Protein AF-A0A7S4B0K2-F1 (afdb_monomer_lite)

Foldseek 3Di:
DDDDDDDPPPPDPPPPVQCPPVVLLCVLVVLVCLLVVCLVVVLVVLDVVSLVVNLVSLLQDQWDDPDDPDIDGSLVSVPDDQVVVCNNNVDSVVSVVSNVSSVVSNVSNVPVNVVVLVVVLVVLVVVVVVVVVVCVVPVVCCVVCVSVVVSSVSSNVSSVVRVVRVVVVVVVVVPD

Structure (mmCIF, N/CA/C/O backbone):
data_AF-A0A7S4B0K2-F1
#
_entry.id   AF-A0A7S4B0K2-F1
#
loop_
_atom_site.group_PDB
_atom_site.id
_atom_site.type_symbol
_atom_site.label_atom_id
_atom_site.label_alt_id
_atom_site.label_comp_id
_atom_site.label_asym_id
_atom_site.label_entity_id
_atom_site.label_seq_id
_atom_site.pdbx_PDB_ins_code
_atom_site.Cartn_x
_atom_site.Cartn_y
_atom_site.Cartn_z
_atom_site.occupancy
_atom_site.B_iso_or_equiv
_atom_site.auth_seq_id
_atom_site.auth_comp_id
_atom_site.auth_asym_id
_atom_site.auth_atom_id
_atom_site.pdbx_PDB_model_num
ATOM 1 N N . THR A 1 1 ? 51.449 -40.455 -25.157 1.00 48.88 1 THR A N 1
ATOM 2 C CA . THR A 1 1 ? 50.583 -39.274 -25.351 1.00 48.88 1 THR A CA 1
ATOM 3 C C . THR A 1 1 ? 49.586 -39.249 -24.212 1.00 48.88 1 THR A C 1
ATOM 5 O O . THR A 1 1 ? 48.669 -40.056 -24.214 1.00 48.88 1 THR A O 1
ATOM 8 N N . ALA A 1 2 ? 49.848 -38.463 -23.166 1.00 44.03 2 ALA A N 1
ATOM 9 C CA . ALA A 1 2 ? 48.973 -38.373 -21.993 1.00 44.03 2 ALA A CA 1
ATOM 10 C C . ALA A 1 2 ? 47.871 -37.324 -22.242 1.00 44.03 2 ALA A C 1
ATOM 12 O O . ALA A 1 2 ? 48.175 -36.305 -22.869 1.00 44.03 2 ALA A O 1
ATOM 13 N N . PRO A 1 3 ? 46.618 -37.542 -21.805 1.00 50.59 3 PRO A N 1
ATOM 14 C CA . PRO A 1 3 ? 45.551 -36.571 -22.001 1.00 50.59 3 PRO A CA 1
ATOM 15 C C . PRO A 1 3 ? 45.689 -35.407 -21.010 1.00 50.59 3 PRO A C 1
ATOM 17 O O . PRO A 1 3 ? 46.042 -35.596 -19.846 1.00 50.59 3 PRO A O 1
ATOM 20 N N . ALA A 1 4 ? 45.426 -34.197 -21.503 1.00 46.56 4 ALA A N 1
ATOM 21 C CA . ALA A 1 4 ? 45.432 -32.959 -20.731 1.00 46.56 4 ALA A CA 1
ATOM 22 C C . ALA A 1 4 ? 44.360 -32.981 -19.619 1.00 46.56 4 ALA A C 1
ATOM 24 O O . ALA A 1 4 ? 43.284 -33.549 -19.827 1.00 46.56 4 ALA A O 1
ATOM 25 N N . PRO A 1 5 ? 44.616 -32.363 -18.452 1.00 48.88 5 PRO A N 1
ATOM 26 C CA . PRO A 1 5 ? 43.645 -32.316 -17.370 1.00 48.88 5 PRO A CA 1
ATOM 27 C C . PRO A 1 5 ? 42.453 -31.438 -17.760 1.00 48.88 5 PRO A C 1
ATOM 29 O O . PRO A 1 5 ? 42.611 -30.330 -18.276 1.00 48.88 5 PRO A O 1
ATOM 32 N N . ALA A 1 6 ? 41.257 -31.969 -17.505 1.00 47.69 6 ALA A N 1
ATOM 33 C CA . ALA A 1 6 ? 39.985 -31.299 -17.705 1.00 47.69 6 ALA A CA 1
ATOM 34 C C . ALA A 1 6 ? 39.972 -29.940 -16.991 1.00 47.69 6 ALA A C 1
ATOM 36 O O . ALA A 1 6 ? 40.271 -29.844 -15.799 1.00 47.69 6 ALA A O 1
ATOM 37 N N . ALA A 1 7 ? 39.625 -28.894 -17.741 1.00 45.28 7 ALA A N 1
ATOM 38 C CA . ALA A 1 7 ? 39.382 -27.571 -17.201 1.00 45.28 7 ALA A CA 1
ATOM 39 C C . ALA A 1 7 ? 38.280 -27.665 -16.139 1.00 45.28 7 ALA A C 1
ATOM 41 O O . ALA A 1 7 ? 37.131 -27.983 -16.443 1.00 45.28 7 ALA A O 1
ATOM 42 N N . SER A 1 8 ? 38.666 -27.411 -14.892 1.00 41.41 8 SER A N 1
ATOM 43 C CA . SER A 1 8 ? 37.761 -27.226 -13.767 1.00 41.41 8 SER A CA 1
ATOM 44 C C . SER A 1 8 ? 36.807 -26.077 -14.096 1.00 41.41 8 SER A C 1
ATOM 46 O O . SER A 1 8 ? 37.199 -24.909 -14.088 1.00 41.41 8 SER A O 1
ATOM 48 N N . THR A 1 9 ? 35.560 -26.405 -14.431 1.00 46.16 9 THR A N 1
ATOM 49 C CA . THR A 1 9 ? 34.433 -25.472 -14.406 1.00 46.16 9 THR A CA 1
ATOM 50 C C . THR A 1 9 ? 34.174 -25.109 -12.952 1.00 46.16 9 THR A C 1
ATOM 52 O O . THR A 1 9 ? 33.313 -25.687 -12.293 1.00 46.16 9 THR A O 1
ATOM 55 N N . ALA A 1 10 ? 34.970 -24.178 -12.432 1.00 41.81 10 ALA A N 1
ATOM 56 C CA . ALA A 1 10 ? 34.647 -23.480 -11.207 1.00 41.81 10 ALA A CA 1
ATOM 57 C C . ALA A 1 10 ? 33.359 -22.689 -11.469 1.00 41.81 10 ALA A C 1
ATOM 59 O O . ALA A 1 10 ? 33.376 -21.664 -12.155 1.00 41.81 10 ALA A O 1
ATOM 60 N N . GLU A 1 11 ? 32.234 -23.209 -10.981 1.00 41.84 11 GLU A N 1
ATOM 61 C CA . GLU A 1 11 ? 30.987 -22.464 -10.871 1.00 41.84 11 GLU A CA 1
ATOM 62 C C . GLU A 1 11 ? 31.275 -21.201 -10.058 1.00 41.84 11 GLU A C 1
ATOM 64 O O . GLU A 1 11 ? 31.549 -21.248 -8.859 1.00 41.84 11 GLU A O 1
ATOM 69 N N . VAL A 1 12 ? 31.287 -20.058 -10.742 1.00 49.75 12 VAL A N 1
ATOM 70 C CA . VAL A 1 12 ? 31.362 -18.754 -10.092 1.00 49.75 12 VAL A CA 1
ATOM 71 C C . VAL A 1 12 ? 30.092 -18.632 -9.249 1.00 49.75 12 VAL A C 1
ATOM 73 O O . VAL A 1 12 ? 29.001 -18.680 -9.825 1.00 49.75 12 VAL A O 1
ATOM 76 N N . PRO A 1 13 ? 30.185 -18.506 -7.912 1.00 44.06 13 PRO A N 1
ATOM 77 C CA . PRO A 1 13 ? 28.999 -18.357 -7.085 1.00 44.06 13 PRO A CA 1
ATOM 78 C C . PRO A 1 13 ? 28.247 -17.105 -7.548 1.00 44.06 13 PRO A C 1
ATOM 80 O O . PRO A 1 13 ? 28.891 -16.077 -7.794 1.00 44.06 13 PRO A O 1
ATOM 83 N N . PRO A 1 14 ? 26.911 -17.165 -7.698 1.00 45.88 14 PRO A N 1
ATOM 84 C CA . PRO A 1 14 ? 26.144 -16.014 -8.137 1.00 45.88 14 PRO A CA 1
ATOM 85 C C . PRO A 1 14 ? 26.418 -14.869 -7.166 1.00 45.88 14 PRO A C 1
ATOM 87 O O . PRO A 1 14 ? 26.184 -14.976 -5.960 1.00 45.88 14 PRO A O 1
ATOM 90 N N . SER A 1 15 ? 26.977 -13.777 -7.684 1.00 50.66 15 SER A N 1
ATOM 91 C CA . SER A 1 15 ? 27.185 -12.568 -6.900 1.00 50.66 15 SER A CA 1
ATOM 92 C C . SER A 1 15 ? 25.843 -12.150 -6.297 1.00 50.66 15 SER A C 1
ATOM 94 O O . SER A 1 15 ? 24.840 -12.124 -7.009 1.00 50.66 15 SER A O 1
ATOM 96 N N . LEU A 1 16 ? 25.833 -11.779 -5.012 1.00 44.72 16 LEU A N 1
ATOM 97 C CA . LEU A 1 16 ? 24.663 -11.337 -4.225 1.00 44.72 16 LEU A CA 1
ATOM 98 C C . LEU A 1 16 ? 23.785 -10.257 -4.906 1.00 44.72 16 LEU A C 1
ATOM 100 O O . LEU A 1 16 ? 22.689 -9.960 -4.444 1.00 44.72 16 LEU A O 1
ATOM 104 N N . SER A 1 17 ? 24.252 -9.663 -6.004 1.00 46.66 17 SER A N 1
ATOM 105 C CA . SER A 1 17 ? 23.557 -8.697 -6.852 1.00 46.66 17 SER A CA 1
ATOM 106 C C . SER A 1 17 ? 22.600 -9.298 -7.901 1.00 46.66 17 SER A C 1
ATOM 108 O O . SER A 1 17 ? 21.938 -8.523 -8.591 1.00 46.66 17 SER A O 1
ATOM 110 N N . GLU A 1 18 ? 22.505 -10.628 -8.051 1.00 48.78 18 GLU A N 1
ATOM 111 C CA . GLU A 1 18 ? 21.691 -11.271 -9.106 1.00 48.78 18 GLU A CA 1
ATOM 112 C C . GLU A 1 18 ? 20.350 -11.867 -8.657 1.00 48.78 18 GLU A C 1
ATOM 114 O O . GLU A 1 18 ? 19.526 -12.196 -9.509 1.00 48.78 18 GLU A O 1
ATOM 119 N N . GLN A 1 19 ? 20.063 -11.941 -7.359 1.00 52.53 19 GLN A N 1
ATOM 120 C CA . GLN A 1 19 ? 18.766 -12.416 -6.870 1.00 52.53 19 GLN A CA 1
ATOM 121 C C . GLN A 1 19 ? 17.906 -11.230 -6.434 1.00 52.53 19 GLN A C 1
ATOM 123 O O . GLN A 1 19 ? 17.751 -10.944 -5.250 1.00 52.53 19 GLN A O 1
ATOM 128 N N . ILE A 1 20 ? 17.331 -10.512 -7.405 1.00 55.47 20 ILE A N 1
ATOM 129 C CA . ILE A 1 20 ? 16.087 -9.801 -7.100 1.00 55.47 20 ILE A CA 1
ATOM 130 C C . ILE A 1 20 ? 15.060 -10.902 -6.877 1.00 55.47 20 ILE A C 1
ATOM 132 O O . ILE A 1 20 ? 14.685 -11.587 -7.828 1.00 55.47 20 ILE A O 1
ATOM 136 N N . ASP A 1 21 ? 14.675 -11.100 -5.619 1.00 60.94 21 ASP A N 1
ATOM 137 C CA . ASP A 1 21 ? 13.657 -12.076 -5.261 1.00 60.94 21 ASP A CA 1
ATOM 138 C C . ASP A 1 21 ? 12.389 -11.774 -6.083 1.00 60.94 21 ASP A C 1
ATOM 140 O O . ASP A 1 21 ? 11.861 -10.658 -5.987 1.00 60.94 21 ASP A O 1
ATOM 144 N N . PRO A 1 22 ? 11.910 -12.708 -6.927 1.00 63.44 22 PRO A N 1
ATOM 145 C CA . PRO A 1 22 ? 10.711 -12.506 -7.737 1.00 63.44 22 PRO A CA 1
ATOM 146 C C . PRO A 1 22 ? 9.491 -12.124 -6.889 1.00 63.44 22 PRO A C 1
ATOM 148 O O . PRO A 1 22 ? 8.600 -11.436 -7.383 1.00 63.44 22 PRO A O 1
ATOM 151 N N . VAL A 1 23 ? 9.476 -12.461 -5.595 1.00 64.62 23 VAL A N 1
ATOM 152 C CA . VAL A 1 23 ? 8.439 -12.040 -4.644 1.00 64.62 23 VAL A CA 1
ATOM 153 C C . VAL A 1 23 ? 8.363 -10.513 -4.508 1.00 64.62 23 VAL A C 1
ATOM 155 O O . VAL A 1 23 ? 7.275 -9.964 -4.331 1.00 64.62 23 VAL A O 1
ATOM 158 N N . LEU A 1 24 ? 9.475 -9.785 -4.674 1.00 65.88 24 LEU A N 1
ATOM 159 C CA . LEU A 1 24 ? 9.483 -8.316 -4.630 1.00 65.88 24 LEU A CA 1
ATOM 160 C C . LEU A 1 24 ? 8.673 -7.687 -5.771 1.00 65.88 24 LEU A C 1
ATOM 162 O O . LEU A 1 24 ? 8.166 -6.576 -5.606 1.00 65.88 24 LEU A O 1
ATOM 166 N N . ALA A 1 25 ? 8.499 -8.392 -6.895 1.00 67.31 25 ALA A N 1
ATOM 167 C CA . ALA A 1 25 ? 7.638 -7.937 -7.986 1.00 67.31 25 ALA A CA 1
ATOM 168 C C . ALA A 1 25 ? 6.150 -7.921 -7.589 1.00 67.31 25 ALA A C 1
ATOM 170 O O . ALA A 1 25 ? 5.380 -7.144 -8.149 1.00 67.31 25 ALA A O 1
ATOM 171 N N . HIS A 1 26 ? 5.764 -8.720 -6.591 1.00 75.19 26 HIS A N 1
ATOM 172 C CA . HIS A 1 26 ? 4.389 -8.863 -6.106 1.00 75.19 26 HIS A CA 1
ATOM 173 C C . HIS A 1 26 ? 4.107 -8.049 -4.840 1.00 75.19 26 HIS A C 1
ATOM 175 O O . HIS A 1 26 ? 3.030 -8.146 -4.260 1.00 75.19 26 HIS A O 1
ATOM 181 N N . LEU A 1 27 ? 5.043 -7.206 -4.391 1.00 77.75 27 LEU A N 1
ATOM 182 C CA . LEU A 1 27 ? 4.898 -6.479 -3.128 1.00 77.75 27 LEU A CA 1
ATOM 183 C C . LEU A 1 27 ? 3.650 -5.576 -3.092 1.00 77.75 27 LEU A C 1
ATOM 185 O O . LEU A 1 27 ? 3.064 -5.381 -2.029 1.00 77.75 27 LEU A O 1
ATOM 189 N N . GLY A 1 28 ? 3.234 -5.027 -4.238 1.00 79.94 28 GLY A N 1
ATOM 190 C CA . GLY A 1 28 ? 1.984 -4.268 -4.355 1.00 79.94 28 GLY A CA 1
ATOM 191 C C . GLY A 1 28 ? 0.754 -5.132 -4.073 1.00 79.94 28 GLY A C 1
ATOM 192 O O . GLY A 1 28 ? -0.059 -4.785 -3.218 1.00 79.94 28 GLY A O 1
ATOM 193 N N . GLU A 1 29 ? 0.670 -6.290 -4.726 1.00 84.81 29 GLU A N 1
ATOM 194 C CA . GLU A 1 29 ? -0.408 -7.268 -4.548 1.00 84.81 29 GLU A CA 1
ATOM 195 C C . GLU A 1 29 ? -0.437 -7.793 -3.109 1.00 84.81 29 GLU A C 1
ATOM 197 O O . GLU A 1 29 ? -1.485 -7.794 -2.472 1.00 84.81 29 GLU A O 1
ATOM 202 N N . LEU A 1 30 ? 0.719 -8.131 -2.533 1.00 88.31 30 LEU A N 1
ATOM 203 C CA . LEU A 1 30 ? 0.808 -8.608 -1.151 1.00 88.31 30 LEU A CA 1
ATOM 204 C C . LEU A 1 30 ? 0.266 -7.585 -0.144 1.00 88.31 30 LEU A C 1
ATOM 206 O O . LEU A 1 30 ? -0.423 -7.953 0.804 1.00 88.31 30 LEU A O 1
ATOM 210 N N . ARG A 1 31 ? 0.515 -6.287 -0.355 1.00 90.31 31 ARG A N 1
ATOM 211 C CA . ARG A 1 31 ? -0.053 -5.229 0.500 1.00 90.31 31 ARG A CA 1
ATOM 212 C C . ARG A 1 31 ? -1.572 -5.174 0.403 1.00 90.31 31 ARG A C 1
ATOM 214 O O . ARG A 1 31 ? -2.239 -5.017 1.421 1.00 90.31 31 ARG A O 1
ATOM 221 N N . VAL A 1 32 ? -2.108 -5.318 -0.807 1.00 91.06 32 VAL A N 1
ATOM 222 C CA . VAL A 1 32 ? -3.554 -5.381 -1.050 1.00 91.06 32 VAL A CA 1
ATOM 223 C C . VAL A 1 32 ? -4.163 -6.579 -0.318 1.00 91.06 32 VAL A C 1
ATOM 225 O O . VAL A 1 32 ? -5.156 -6.425 0.389 1.00 91.06 32 VAL A O 1
ATOM 228 N N . TRP A 1 33 ? -3.524 -7.747 -0.412 1.00 93.25 33 TRP A N 1
ATOM 229 C CA . TRP A 1 33 ? -3.952 -8.970 0.268 1.00 93.25 33 TRP A CA 1
ATOM 230 C C . TRP A 1 33 ? -3.944 -8.832 1.786 1.00 93.25 33 TRP A C 1
ATOM 232 O O . TRP A 1 33 ? -4.898 -9.256 2.430 1.00 93.25 33 TRP A O 1
ATOM 242 N N . VAL A 1 34 ? -2.914 -8.204 2.361 1.00 95.56 34 VAL A N 1
ATOM 243 C CA . VAL A 1 34 ? -2.864 -7.927 3.804 1.00 95.56 34 VAL A CA 1
ATOM 244 C C . VAL A 1 34 ? -4.062 -7.079 4.227 1.00 95.56 34 VAL A C 1
ATOM 246 O O . VAL A 1 34 ? -4.755 -7.431 5.177 1.00 95.56 34 VAL A O 1
ATOM 249 N N . VAL A 1 35 ? -4.347 -5.988 3.510 1.00 95.62 35 VAL A N 1
ATOM 250 C CA . VAL A 1 35 ? -5.468 -5.106 3.860 1.00 95.62 35 VAL A CA 1
ATOM 251 C C . VAL A 1 35 ? -6.806 -5.833 3.740 1.00 95.62 35 VAL A C 1
ATOM 253 O O . VAL A 1 35 ? -7.562 -5.850 4.709 1.00 95.62 35 VAL A O 1
ATOM 256 N N . TYR A 1 36 ? -7.096 -6.475 2.605 1.00 95.25 36 TYR A N 1
ATOM 257 C CA . TYR A 1 36 ? -8.357 -7.205 2.444 1.00 95.25 36 TYR A CA 1
ATOM 258 C C . TYR A 1 36 ? -8.491 -8.368 3.422 1.00 95.25 36 TYR A C 1
ATOM 260 O O . TYR A 1 36 ? -9.566 -8.565 3.980 1.00 95.25 36 TYR A O 1
ATOM 268 N N . GLY A 1 37 ? -7.407 -9.101 3.678 1.00 96.25 37 GLY A N 1
ATOM 269 C CA . GLY A 1 37 ? -7.398 -10.207 4.628 1.00 96.25 37 GLY A CA 1
ATOM 270 C C . GLY A 1 37 ? -7.868 -9.772 6.014 1.00 96.25 37 GLY A C 1
ATOM 271 O O . GLY A 1 37 ? -8.715 -10.437 6.605 1.00 96.25 37 GLY A O 1
ATOM 272 N N . PHE A 1 38 ? -7.403 -8.618 6.501 1.00 96.50 38 PHE A N 1
ATOM 273 C CA . PHE A 1 38 ? -7.837 -8.088 7.796 1.00 96.50 38 PHE A CA 1
ATOM 274 C C . PHE A 1 38 ? -9.191 -7.377 7.770 1.00 96.50 38 PHE A C 1
ATOM 276 O O . PHE A 1 38 ? -9.842 -7.319 8.807 1.00 96.50 38 PHE A O 1
ATOM 283 N N . LEU A 1 39 ? -9.650 -6.877 6.621 1.00 94.38 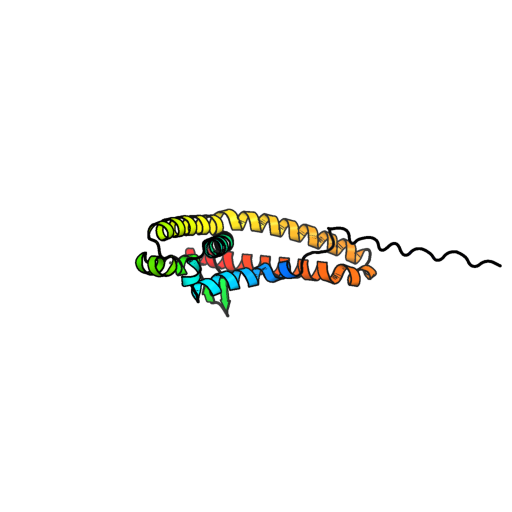39 LEU A N 1
ATOM 284 C CA . LEU A 1 39 ? -11.026 -6.381 6.492 1.00 94.38 39 LEU A CA 1
ATOM 285 C C . LEU A 1 39 ? -12.050 -7.526 6.507 1.00 94.38 39 LEU A C 1
ATOM 287 O O . LEU A 1 39 ? -13.142 -7.362 7.044 1.00 94.38 39 LEU A O 1
ATOM 291 N N . ILE A 1 40 ? -11.695 -8.687 5.950 1.00 96.06 40 ILE A N 1
ATOM 292 C CA . ILE A 1 40 ? -12.554 -9.881 5.914 1.00 96.06 40 ILE A CA 1
ATOM 293 C C . ILE A 1 40 ? -12.493 -10.642 7.244 1.00 96.06 40 ILE A C 1
ATOM 295 O O . ILE A 1 40 ? -13.525 -11.064 7.764 1.00 96.06 40 ILE A O 1
ATOM 299 N N . CYS A 1 41 ? -11.294 -10.804 7.809 1.00 96.31 41 CYS A N 1
ATOM 300 C CA . CYS A 1 41 ? -11.043 -11.568 9.031 1.00 96.31 41 CYS A CA 1
ATOM 301 C C . CYS A 1 41 ? -10.447 -10.679 10.140 1.00 96.31 41 CYS A C 1
ATOM 303 O O . CYS A 1 41 ? -9.317 -10.917 10.582 1.00 96.31 41 CYS A O 1
ATOM 305 N N . PRO A 1 42 ? -11.176 -9.661 10.628 1.00 95.56 42 PRO A N 1
ATOM 306 C CA . PRO A 1 42 ? -10.617 -8.683 11.557 1.00 95.56 42 PRO A CA 1
ATOM 307 C C . PRO A 1 42 ? -10.286 -9.264 12.936 1.00 95.56 42 PRO A C 1
ATOM 309 O O . PRO A 1 42 ? -9.414 -8.744 13.627 1.00 95.56 42 PRO A O 1
ATOM 312 N N . ASP A 1 43 ? -10.898 -10.384 13.327 1.00 94.00 43 ASP A N 1
ATOM 313 C CA . ASP A 1 43 ? -10.591 -11.072 14.588 1.00 94.00 43 ASP A CA 1
ATOM 314 C C . ASP A 1 43 ? -9.150 -11.612 14.645 1.00 94.00 43 ASP A C 1
ATOM 316 O O . ASP A 1 43 ? -8.633 -11.892 15.725 1.00 94.00 43 ASP A O 1
ATOM 320 N N . GLN A 1 44 ? -8.462 -11.717 13.503 1.00 96.06 44 GLN A N 1
ATOM 321 C CA . GLN A 1 44 ? -7.038 -12.063 13.464 1.00 96.06 44 GLN A CA 1
ATOM 322 C C . GLN A 1 44 ? -6.148 -10.949 14.040 1.00 96.06 44 GLN A C 1
ATOM 324 O O . GLN A 1 44 ? -5.006 -11.210 14.413 1.00 96.06 44 GLN A O 1
ATOM 329 N N . LEU A 1 45 ? -6.668 -9.724 14.192 1.00 95.50 45 LEU A N 1
ATOM 330 C CA . LEU A 1 45 ? -5.951 -8.610 14.820 1.00 95.50 45 LEU A CA 1
ATOM 331 C C . LEU A 1 45 ? -5.693 -8.816 16.318 1.00 95.50 45 LEU A C 1
ATOM 333 O O . LEU A 1 45 ? -4.890 -8.080 16.886 1.00 95.50 45 LEU A O 1
ATOM 337 N N . ARG A 1 46 ? -6.302 -9.830 16.955 1.00 94.06 46 ARG A N 1
ATOM 338 C CA . ARG A 1 46 ? -5.922 -10.259 18.317 1.00 94.06 46 ARG A CA 1
ATOM 339 C C . ARG A 1 46 ? -4.456 -10.660 18.409 1.00 94.06 46 ARG A C 1
ATOM 341 O O . ARG A 1 46 ? -3.865 -10.557 19.480 1.00 94.06 46 ARG A O 1
ATOM 348 N N . HIS A 1 47 ? -3.881 -11.138 17.308 1.00 94.75 47 HIS A N 1
ATOM 349 C CA . HIS A 1 47 ? -2.468 -11.467 17.242 1.00 94.75 47 HIS A CA 1
ATOM 350 C C . HIS A 1 47 ? -1.650 -10.192 17.038 1.00 94.75 47 HIS A C 1
ATOM 352 O O . HIS A 1 47 ? -1.896 -9.389 16.131 1.00 94.75 47 HIS A O 1
ATOM 358 N N . LYS A 1 48 ? -0.648 -9.999 17.892 1.00 91.81 48 LYS A N 1
ATOM 359 C CA . LYS A 1 48 ? 0.164 -8.783 17.889 1.00 91.81 48 LYS A CA 1
ATOM 360 C C . LYS A 1 48 ? 0.919 -8.628 16.568 1.00 91.81 48 LYS A C 1
ATOM 362 O O . LYS A 1 48 ? 0.894 -7.562 15.969 1.00 91.81 48 LYS A O 1
ATOM 367 N N . GLU A 1 49 ? 1.495 -9.710 16.063 1.00 95.31 49 GLU A N 1
ATOM 368 C CA . GLU A 1 49 ? 2.237 -9.740 14.801 1.00 95.31 49 GLU A CA 1
ATOM 369 C C . GLU A 1 49 ? 1.335 -9.390 13.609 1.00 95.31 49 GLU A C 1
ATOM 371 O O . GLU A 1 49 ? 1.757 -8.724 12.665 1.00 95.31 49 GLU A O 1
ATOM 376 N N . ALA A 1 50 ? 0.068 -9.803 13.667 1.00 95.50 50 ALA A N 1
ATOM 377 C CA . ALA A 1 50 ? -0.926 -9.533 12.638 1.00 95.50 50 ALA A CA 1
ATOM 378 C C . ALA A 1 50 ? -1.305 -8.043 12.589 1.00 95.50 50 ALA A C 1
ATOM 380 O O . ALA A 1 50 ? -1.338 -7.437 11.515 1.00 95.50 50 ALA A O 1
ATOM 381 N N . SER A 1 51 ? -1.529 -7.431 13.756 1.00 94.81 51 SER A N 1
ATOM 382 C CA . SER A 1 51 ? -1.795 -5.991 13.840 1.00 94.81 51 SER A CA 1
ATOM 383 C C . SER A 1 51 ? -0.573 -5.154 13.450 1.00 94.81 51 SER A C 1
ATOM 385 O O . SER A 1 51 ? -0.722 -4.176 12.717 1.00 94.81 51 SER A O 1
ATOM 387 N N . GLU A 1 52 ? 0.636 -5.562 13.844 1.00 95.94 52 GLU A N 1
ATOM 388 C CA . GLU A 1 52 ? 1.887 -4.923 13.421 1.00 95.94 52 GLU A CA 1
ATOM 389 C C . GLU A 1 52 ? 2.097 -5.011 11.903 1.00 95.94 52 GLU A C 1
ATOM 391 O O . GLU A 1 52 ? 2.445 -4.006 11.278 1.00 95.94 52 GLU A O 1
ATOM 396 N N . LEU A 1 53 ? 1.823 -6.168 11.290 1.00 96.56 53 LEU A N 1
ATOM 397 C CA . LEU A 1 53 ? 1.890 -6.351 9.839 1.00 96.56 53 LEU A CA 1
ATOM 398 C C . LEU A 1 53 ? 0.923 -5.412 9.110 1.00 96.56 53 LEU A C 1
ATOM 400 O O . LEU A 1 53 ? 1.332 -4.701 8.187 1.00 96.56 53 LEU A O 1
ATOM 404 N N . LEU A 1 54 ? -0.345 -5.372 9.535 1.00 97.12 54 LEU A N 1
ATOM 405 C CA . LEU A 1 54 ? -1.342 -4.476 8.952 1.00 97.12 54 LEU A CA 1
ATOM 406 C C . LEU A 1 54 ? -0.907 -3.013 9.081 1.00 97.12 54 LEU A C 1
ATOM 408 O O . LEU A 1 54 ? -0.879 -2.287 8.089 1.00 97.12 54 LEU A O 1
ATOM 412 N N . LEU A 1 55 ? -0.526 -2.578 10.284 1.00 97.06 55 LEU A N 1
ATOM 413 C CA . LEU A 1 55 ? -0.082 -1.206 10.538 1.00 97.06 55 LEU A CA 1
ATOM 414 C C . LEU A 1 55 ? 1.166 -0.847 9.718 1.00 97.06 55 LEU A C 1
ATOM 416 O O . LEU A 1 55 ? 1.262 0.268 9.202 1.00 97.06 55 LEU A O 1
ATOM 420 N N . GLY A 1 56 ? 2.090 -1.793 9.540 1.00 96.00 56 GLY A N 1
ATOM 421 C CA . GLY A 1 56 ? 3.257 -1.651 8.672 1.00 96.00 56 GLY A CA 1
ATOM 422 C C . GLY A 1 56 ? 2.874 -1.401 7.214 1.00 96.00 56 GLY A C 1
ATOM 423 O O . GLY A 1 56 ? 3.397 -0.481 6.587 1.00 96.00 56 GLY A O 1
ATOM 424 N N . VAL A 1 57 ? 1.907 -2.153 6.682 1.00 95.25 57 VAL A N 1
ATOM 425 C CA . VAL A 1 57 ? 1.384 -1.931 5.325 1.00 95.25 57 VAL A CA 1
ATOM 426 C C . VAL A 1 57 ? 0.682 -0.578 5.214 1.00 95.25 57 VAL A C 1
ATOM 428 O O . VAL A 1 57 ? 0.931 0.173 4.267 1.00 95.25 57 VAL A O 1
ATOM 431 N N . LEU A 1 58 ? -0.144 -0.231 6.200 1.00 96.00 58 LEU A N 1
ATOM 432 C CA . LEU A 1 58 ? -0.915 1.011 6.216 1.00 96.00 58 LEU A CA 1
ATOM 433 C C . LEU A 1 58 ? -0.028 2.261 6.228 1.00 96.00 58 LEU A C 1
ATOM 435 O O . LEU A 1 58 ? -0.399 3.259 5.627 1.00 96.00 58 LEU A O 1
ATOM 439 N N . ARG A 1 59 ? 1.182 2.210 6.797 1.00 95.44 59 ARG A N 1
ATOM 440 C CA . ARG A 1 59 ? 2.161 3.317 6.720 1.00 95.44 59 ARG A CA 1
ATOM 441 C C . ARG A 1 59 ? 2.588 3.673 5.292 1.00 95.44 59 ARG A C 1
ATOM 443 O O . ARG A 1 59 ? 3.098 4.768 5.066 1.00 95.44 59 ARG A O 1
ATOM 450 N N . HIS A 1 60 ? 2.403 2.768 4.333 1.00 90.75 60 HIS A N 1
ATOM 451 C CA . HIS A 1 60 ? 2.800 2.948 2.933 1.00 90.75 60 HIS A CA 1
ATOM 452 C C . HIS A 1 60 ? 1.617 3.051 1.964 1.00 90.75 60 HIS A C 1
ATOM 454 O O . HIS A 1 60 ? 1.827 3.237 0.759 1.00 90.75 60 HIS A O 1
ATOM 460 N N . VAL A 1 61 ? 0.394 2.893 2.468 1.00 89.88 61 VAL A N 1
ATOM 461 C CA . VAL A 1 61 ? -0.818 2.745 1.667 1.00 89.88 61 VAL A CA 1
ATOM 462 C C . VAL A 1 61 ? -1.913 3.617 2.256 1.00 89.88 61 VAL A C 1
ATOM 464 O O . VAL A 1 61 ? -2.465 3.298 3.306 1.00 89.88 61 VAL A O 1
ATOM 467 N N . HIS A 1 62 ? -2.258 4.693 1.547 1.00 89.56 62 HIS A N 1
ATOM 468 C CA . HIS A 1 62 ? -3.405 5.524 1.908 1.00 89.56 62 HIS A CA 1
ATOM 469 C C . HIS A 1 62 ? -4.665 5.152 1.118 1.00 89.56 62 HIS A C 1
ATOM 471 O O . HIS A 1 62 ? -5.779 5.250 1.636 1.00 89.56 62 HIS A O 1
ATOM 477 N N . VAL A 1 63 ? -4.478 4.716 -0.129 1.00 91.81 63 VAL A N 1
ATOM 478 C CA . VAL A 1 63 ? -5.545 4.368 -1.067 1.00 91.81 63 VAL A CA 1
ATOM 479 C C . VAL A 1 63 ? -5.173 3.075 -1.782 1.00 91.81 63 VAL A C 1
ATOM 481 O O . VAL A 1 63 ? -4.004 2.862 -2.116 1.00 91.81 63 VAL A O 1
ATOM 484 N N . LEU A 1 64 ? -6.162 2.211 -2.001 1.00 90.44 64 LEU A N 1
ATOM 485 C CA . LEU A 1 64 ? -6.042 0.980 -2.777 1.00 90.44 64 LEU A CA 1
ATOM 486 C C . LEU A 1 64 ? -7.051 0.970 -3.920 1.00 90.44 64 LEU A C 1
ATOM 488 O O . LEU A 1 64 ? -8.158 1.477 -3.777 1.00 90.44 64 LEU A O 1
ATOM 492 N N . HIS A 1 65 ? -6.673 0.359 -5.036 1.00 86.25 65 HIS A N 1
ATOM 493 C CA . HIS A 1 65 ? -7.567 0.146 -6.165 1.00 86.25 65 HIS A CA 1
ATOM 494 C C . HIS A 1 65 ? -8.413 -1.115 -5.928 1.00 86.25 65 HIS A C 1
ATOM 496 O O . HIS A 1 65 ? -7.865 -2.162 -5.578 1.00 86.25 65 HIS A O 1
ATOM 502 N N . VAL A 1 66 ? -9.734 -1.023 -6.101 1.00 80.31 66 VAL A N 1
ATOM 503 C CA . VAL A 1 66 ? -10.672 -2.153 -5.912 1.00 80.31 66 VAL A CA 1
ATOM 504 C C . VAL A 1 66 ? -11.070 -2.768 -7.254 1.00 80.31 66 VAL A C 1
ATOM 506 O O . VAL A 1 66 ? -11.287 -3.972 -7.350 1.00 80.31 66 VAL A O 1
ATOM 509 N N . GLY A 1 67 ? -11.089 -1.952 -8.309 1.00 75.25 67 GLY A N 1
ATOM 510 C CA . GLY A 1 67 ? -11.490 -2.332 -9.660 1.00 75.25 67 GLY A CA 1
ATOM 511 C C . GLY A 1 67 ? -12.175 -1.160 -10.360 1.00 75.25 67 GLY A C 1
ATOM 512 O O . GLY A 1 67 ? -12.823 -0.344 -9.713 1.00 75.25 67 GLY A O 1
ATOM 513 N N . GLY A 1 68 ? -12.031 -1.051 -11.682 1.00 77.25 68 GLY A N 1
ATOM 514 C CA . GLY A 1 68 ? -12.626 0.058 -12.436 1.00 77.25 68 GLY A CA 1
ATOM 515 C C . GLY A 1 68 ? -12.100 1.423 -11.980 1.00 77.25 68 GLY A C 1
ATOM 516 O O . GLY A 1 68 ? -10.905 1.659 -12.056 1.00 77.25 68 GLY A O 1
ATOM 517 N N . ALA A 1 69 ? -12.994 2.308 -11.536 1.00 77.25 69 ALA A N 1
ATOM 518 C CA . ALA A 1 69 ? -12.648 3.613 -10.961 1.00 77.25 69 ALA A CA 1
ATOM 519 C C . ALA A 1 69 ? -12.757 3.635 -9.421 1.00 77.25 69 ALA A C 1
ATOM 521 O O . ALA A 1 69 ? -12.592 4.687 -8.800 1.00 77.25 69 ALA A O 1
ATOM 522 N N . ASP A 1 70 ? -13.062 2.492 -8.799 1.00 83.81 70 ASP A N 1
ATOM 523 C CA . ASP A 1 70 ? -13.350 2.421 -7.374 1.00 83.81 70 ASP A CA 1
ATOM 524 C C . ASP A 1 70 ? -12.076 2.306 -6.542 1.00 83.81 70 ASP A C 1
ATOM 526 O O . ASP A 1 70 ? -11.164 1.510 -6.812 1.00 83.81 70 ASP A O 1
ATOM 530 N N . VAL A 1 71 ? -12.051 3.094 -5.468 1.00 89.50 71 VAL A N 1
ATOM 531 C CA . VAL A 1 71 ? -10.923 3.185 -4.549 1.00 89.50 71 VAL A CA 1
ATOM 532 C C . VAL A 1 71 ? -11.349 2.877 -3.120 1.00 89.50 71 VAL A C 1
ATOM 534 O O . VAL A 1 71 ? -12.359 3.370 -2.621 1.00 89.50 71 VAL A O 1
ATOM 537 N N . LEU A 1 72 ? -10.528 2.094 -2.432 1.00 91.44 72 LEU A N 1
ATOM 538 C CA . LEU A 1 72 ? -10.651 1.792 -1.016 1.00 91.44 72 LEU A CA 1
ATOM 539 C C . LEU A 1 72 ? -9.739 2.727 -0.229 1.00 91.44 72 LEU A C 1
ATOM 541 O O . LEU A 1 72 ? -8.597 2.973 -0.623 1.00 91.44 72 LEU A O 1
ATOM 545 N N . ARG A 1 73 ? -10.223 3.219 0.914 1.00 93.75 73 ARG A N 1
ATOM 546 C CA . ARG A 1 73 ? -9.448 4.041 1.854 1.00 93.75 73 ARG A CA 1
ATOM 547 C C . ARG A 1 73 ? -9.257 3.258 3.151 1.00 93.75 73 ARG A C 1
ATOM 549 O O . ARG A 1 73 ? -10.036 3.447 4.082 1.00 93.75 73 ARG A O 1
ATOM 556 N N . PRO A 1 74 ? -8.220 2.406 3.255 1.00 94.25 74 PRO A N 1
ATOM 557 C CA . PRO A 1 74 ? -8.116 1.416 4.326 1.00 94.25 74 PRO A CA 1
ATOM 558 C C . PRO A 1 74 ? -8.167 2.013 5.731 1.00 94.25 74 PRO A C 1
ATOM 560 O O . PRO A 1 74 ? -8.727 1.421 6.643 1.00 94.25 74 PRO A O 1
ATOM 563 N N . HIS A 1 75 ? -7.605 3.209 5.922 1.00 95.00 75 HIS A N 1
ATOM 564 C CA . HIS A 1 75 ? -7.650 3.861 7.229 1.00 95.00 75 HIS A CA 1
ATOM 565 C C . HIS A 1 75 ? -9.055 4.303 7.630 1.00 95.00 75 HIS A C 1
ATOM 567 O O . HIS A 1 75 ? -9.323 4.348 8.818 1.00 95.00 75 HIS A O 1
ATOM 573 N N . ALA A 1 76 ? -9.914 4.668 6.673 1.00 93.56 76 ALA A N 1
ATOM 574 C CA . ALA A 1 76 ? -11.298 5.030 6.965 1.00 93.56 76 ALA A CA 1
ATOM 575 C C . ALA A 1 76 ? -12.118 3.783 7.314 1.00 93.56 76 ALA A C 1
ATOM 577 O O . ALA A 1 76 ? -12.871 3.811 8.278 1.00 93.56 76 ALA A O 1
ATOM 578 N N . GLU A 1 77 ? -11.897 2.679 6.596 1.00 94.25 77 GLU A N 1
ATOM 579 C CA . GLU A 1 77 ? -12.562 1.395 6.870 1.00 94.25 77 GLU A CA 1
ATOM 580 C C . GLU A 1 77 ? -12.198 0.808 8.240 1.00 94.25 77 GLU A C 1
ATOM 582 O O . GLU A 1 77 ? -13.001 0.118 8.858 1.00 94.25 77 GLU A O 1
ATOM 587 N N . LEU A 1 78 ? -10.982 1.074 8.724 1.00 94.00 78 LEU A N 1
ATOM 588 C CA . LEU A 1 78 ? -10.496 0.593 10.020 1.00 94.00 78 LEU A CA 1
ATOM 589 C C . LEU A 1 78 ? -10.750 1.579 11.172 1.00 94.00 78 LEU A C 1
ATOM 591 O O . LEU A 1 78 ? -10.545 1.219 12.333 1.00 94.00 78 LEU A O 1
ATOM 595 N N . ASP A 1 79 ? -11.207 2.801 10.880 1.00 92.56 79 ASP A N 1
ATOM 596 C CA . ASP A 1 79 ? -11.586 3.812 11.879 1.00 92.56 79 ASP A CA 1
ATOM 597 C C . ASP A 1 79 ? -13.031 3.585 12.351 1.00 92.56 79 ASP A C 1
ATOM 599 O O . ASP A 1 79 ? -13.902 4.450 12.258 1.00 92.56 79 ASP A O 1
ATOM 603 N N . VAL A 1 80 ? -13.295 2.3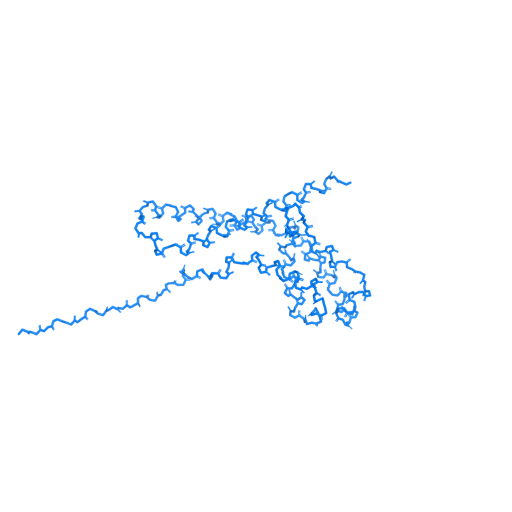63 12.817 1.00 92.94 80 VAL A N 1
ATOM 604 C CA . VAL A 1 80 ? -14.599 1.951 13.345 1.00 92.94 80 VAL A CA 1
ATOM 605 C C . VAL A 1 80 ? -14.730 2.296 14.828 1.00 92.94 80 VAL A C 1
ATOM 607 O O . VAL A 1 80 ? -13.767 2.643 15.522 1.00 92.94 80 VAL A O 1
ATOM 610 N N . ASP A 1 81 ? -15.950 2.191 15.347 1.00 92.38 81 ASP A N 1
ATOM 611 C CA . ASP A 1 81 ? -16.231 2.505 16.739 1.00 92.38 81 ASP A CA 1
ATOM 612 C C . ASP A 1 81 ? -15.487 1.572 17.717 1.00 92.38 81 ASP A C 1
ATOM 614 O O . ASP A 1 81 ? -15.167 0.413 17.435 1.00 92.38 81 ASP A O 1
ATOM 618 N N . THR A 1 82 ? -15.244 2.072 18.931 1.00 92.75 82 THR A N 1
ATOM 619 C CA . THR A 1 82 ? -14.487 1.357 19.967 1.00 92.75 82 THR A CA 1
ATOM 620 C C . THR A 1 82 ? -15.110 0.009 20.342 1.00 92.75 82 THR A C 1
ATOM 622 O O . THR A 1 82 ? -14.381 -0.886 20.766 1.00 92.75 82 THR A O 1
ATOM 625 N N . LYS A 1 83 ? -16.436 -0.172 20.214 1.00 93.25 83 LYS A N 1
ATOM 626 C CA . LYS A 1 83 ? -17.079 -1.454 20.548 1.00 93.25 83 LYS A CA 1
ATOM 627 C C . LYS A 1 83 ? -16.759 -2.501 19.490 1.00 93.25 83 LYS A C 1
ATOM 629 O O . LYS A 1 83 ? -16.475 -3.641 19.850 1.00 93.25 83 LYS A O 1
ATOM 634 N N . THR A 1 84 ? -16.769 -2.113 18.219 1.00 93.38 84 THR A N 1
ATOM 635 C CA . THR A 1 84 ? -16.380 -2.987 17.108 1.00 93.38 84 THR A CA 1
ATOM 636 C C . THR A 1 84 ? -14.905 -3.375 17.213 1.00 93.38 84 THR A C 1
ATOM 638 O O . THR A 1 84 ? -14.599 -4.566 17.250 1.00 93.38 84 THR A O 1
ATOM 641 N N . LEU A 1 85 ? -13.999 -2.411 17.425 1.00 93.25 85 LEU A N 1
ATOM 642 C CA . LEU A 1 85 ? -12.575 -2.711 17.638 1.00 93.25 85 LEU A CA 1
ATOM 643 C C . LEU A 1 85 ? -12.330 -3.601 18.861 1.00 93.25 85 LEU A C 1
ATOM 645 O O . LEU A 1 85 ? -11.469 -4.474 18.819 1.00 93.25 85 LEU A O 1
ATOM 649 N N . ALA A 1 86 ? -13.083 -3.419 19.950 1.00 93.56 86 ALA A N 1
ATOM 650 C CA . ALA A 1 86 ? -12.944 -4.262 21.136 1.00 93.56 86 ALA A CA 1
ATOM 651 C C . ALA A 1 86 ? -13.308 -5.731 20.863 1.00 93.56 86 ALA A C 1
ATOM 653 O O . ALA A 1 86 ? -12.728 -6.617 21.485 1.00 93.56 86 ALA A O 1
ATOM 654 N N . ARG A 1 87 ? -14.222 -6.008 19.920 1.00 93.88 87 ARG A N 1
ATOM 655 C CA . ARG A 1 87 ? -14.520 -7.385 19.484 1.00 93.88 87 ARG A CA 1
ATOM 656 C C . ARG A 1 87 ? -13.340 -8.001 18.734 1.00 93.88 87 ARG A C 1
ATOM 658 O O . ARG A 1 87 ? -13.007 -9.160 18.987 1.00 93.88 87 ARG A O 1
ATOM 665 N N . TRP A 1 88 ? -12.693 -7.211 17.880 1.00 94.44 88 TRP A N 1
ATOM 666 C CA . TRP A 1 88 ? -11.558 -7.652 17.071 1.00 94.44 88 TRP A CA 1
ATOM 667 C C . TRP A 1 88 ? -10.284 -7.819 17.888 1.00 94.44 88 TRP A C 1
ATOM 669 O O . TRP A 1 88 ? -9.583 -8.793 17.695 1.00 94.44 88 TRP A O 1
ATOM 679 N N . LEU A 1 89 ? -9.989 -6.905 18.815 1.00 93.06 89 LEU A N 1
ATOM 680 C CA . LEU A 1 89 ? -8.719 -6.864 19.555 1.00 93.06 89 LEU A CA 1
ATOM 681 C C . LEU A 1 89 ? -8.793 -7.531 20.937 1.00 93.06 89 LEU A C 1
ATOM 683 O O . LEU A 1 89 ? -7.765 -7.833 21.532 1.00 93.06 89 LEU A O 1
ATOM 687 N N . GLY A 1 90 ? -9.994 -7.762 21.472 1.00 88.19 90 GLY A N 1
ATOM 688 C CA . GLY A 1 90 ? -10.217 -8.469 22.738 1.00 88.19 90 GLY A CA 1
ATOM 689 C C . GLY A 1 90 ? -9.941 -7.663 24.017 1.00 88.19 90 GLY A C 1
ATOM 690 O O . GLY A 1 90 ? -10.525 -7.978 25.051 1.00 88.19 90 GLY A O 1
ATOM 691 N N . ASP A 1 91 ? -9.125 -6.604 23.965 1.00 90.00 91 ASP A N 1
ATOM 692 C CA . ASP A 1 91 ? -8.798 -5.746 25.116 1.00 90.00 91 ASP A CA 1
ATOM 693 C C . ASP A 1 91 ? -8.963 -4.248 24.798 1.00 90.00 91 ASP A C 1
ATOM 695 O O . ASP A 1 91 ? -8.531 -3.747 23.761 1.00 90.00 91 ASP A O 1
ATOM 699 N N . LYS A 1 92 ? -9.539 -3.491 25.741 1.00 90.19 92 LYS A N 1
ATOM 700 C CA . LYS A 1 92 ? -9.680 -2.028 25.677 1.00 90.19 92 LYS A CA 1
ATOM 701 C C . LYS A 1 92 ? -8.334 -1.307 25.586 1.00 90.19 92 LYS A C 1
ATOM 703 O O . LYS A 1 92 ? -8.272 -0.242 24.969 1.00 90.19 92 LYS A O 1
ATOM 708 N N . ASN A 1 93 ? -7.279 -1.832 26.213 1.00 92.25 93 ASN A N 1
ATOM 709 C CA . ASN A 1 93 ? -5.952 -1.217 26.121 1.00 92.25 93 ASN A CA 1
ATOM 710 C C . ASN A 1 93 ? -5.372 -1.364 24.713 1.00 92.25 93 ASN A C 1
ATOM 712 O O . ASN A 1 93 ? -4.855 -0.390 24.164 1.00 92.25 93 ASN A O 1
ATOM 716 N N . GLU A 1 94 ? -5.530 -2.538 24.104 1.00 93.00 94 GLU A N 1
ATOM 717 C CA . GLU A 1 94 ? -5.106 -2.788 22.726 1.00 93.00 94 GLU A CA 1
ATOM 718 C C . GLU A 1 94 ? -5.904 -1.952 21.725 1.00 93.00 94 GLU A C 1
ATOM 720 O O . GLU A 1 94 ? -5.315 -1.381 20.812 1.00 93.00 94 GLU A O 1
ATOM 725 N N . VAL A 1 95 ? -7.205 -1.731 21.957 1.00 94.38 95 VAL A N 1
ATOM 726 C CA . VAL A 1 95 ? -8.001 -0.798 21.137 1.00 94.38 95 VAL A CA 1
ATOM 727 C C . VAL A 1 95 ? -7.399 0.607 21.126 1.00 94.38 95 VAL A C 1
ATOM 729 O O . VAL A 1 95 ? -7.240 1.201 20.060 1.00 94.38 95 VAL A O 1
ATOM 732 N N . LYS A 1 96 ? -7.021 1.149 22.291 1.00 94.31 96 LYS A N 1
ATOM 733 C CA . LYS A 1 96 ? -6.420 2.491 22.369 1.00 94.31 96 LYS A CA 1
ATOM 734 C C . LYS A 1 96 ? -5.075 2.556 21.646 1.00 94.31 96 LYS A C 1
ATOM 736 O O . LYS A 1 96 ? -4.827 3.517 20.917 1.00 94.31 96 LYS A O 1
ATOM 741 N N . LYS A 1 97 ? -4.221 1.545 21.837 1.00 94.81 97 LYS A N 1
ATOM 742 C CA . LYS A 1 97 ? -2.919 1.454 21.159 1.00 94.81 97 LYS A CA 1
ATOM 743 C C . LYS A 1 97 ? -3.095 1.366 19.648 1.00 94.81 97 LYS A C 1
ATOM 745 O O . LYS A 1 97 ? -2.466 2.130 18.923 1.00 94.81 97 LYS A O 1
ATOM 750 N N . PHE A 1 98 ? -3.992 0.499 19.187 1.00 95.69 98 PHE A N 1
ATOM 751 C CA . PHE A 1 98 ? -4.280 0.313 17.772 1.00 95.69 98 PHE A CA 1
ATOM 752 C C . PHE A 1 98 ? -4.820 1.594 17.133 1.00 95.69 98 PHE A C 1
ATOM 754 O O . PHE A 1 98 ? -4.315 2.011 16.100 1.00 95.69 98 PHE A O 1
ATOM 761 N N . GLN A 1 99 ? -5.774 2.283 17.767 1.00 95.44 99 GLN A N 1
ATOM 762 C CA . GLN A 1 99 ? -6.299 3.555 17.254 1.00 95.44 99 GLN A CA 1
ATOM 763 C C . GLN A 1 99 ? -5.226 4.648 17.172 1.00 95.44 99 GLN A C 1
ATOM 765 O O . GLN A 1 99 ? -5.194 5.415 16.207 1.00 95.44 99 GLN A O 1
ATOM 770 N N . ALA A 1 100 ? -4.337 4.735 18.166 1.00 96.06 100 ALA A N 1
ATOM 771 C CA . ALA A 1 100 ? -3.212 5.666 18.125 1.00 96.06 100 ALA A CA 1
ATOM 772 C C . ALA A 1 100 ? -2.247 5.319 16.978 1.00 96.06 100 ALA A C 1
ATOM 774 O O . ALA A 1 100 ? -1.901 6.193 16.179 1.00 96.06 100 ALA A O 1
ATOM 775 N N . ALA A 1 101 ? -1.890 4.041 16.841 1.00 96.88 101 ALA A N 1
ATOM 776 C CA . ALA A 1 101 ? -1.009 3.555 15.785 1.00 96.88 101 ALA A CA 1
ATOM 777 C C . ALA A 1 101 ? -1.627 3.697 14.384 1.00 96.88 101 ALA A C 1
ATOM 779 O O . ALA A 1 101 ? -0.917 4.008 13.432 1.00 96.88 101 ALA A O 1
ATOM 780 N N . LEU A 1 102 ? -2.947 3.541 14.243 1.00 96.88 102 LEU A N 1
ATOM 781 C CA . LEU A 1 102 ? -3.670 3.743 12.987 1.00 96.88 102 LEU A CA 1
ATOM 782 C C . LEU A 1 102 ? -3.607 5.210 12.540 1.00 96.88 102 LEU A C 1
ATOM 784 O O . LEU A 1 102 ? -3.361 5.497 11.367 1.00 96.88 102 LEU A O 1
ATOM 788 N N . LYS A 1 103 ? -3.764 6.157 13.475 1.00 96.06 103 LYS A N 1
ATOM 789 C CA . LYS A 1 103 ? -3.607 7.596 13.199 1.00 96.06 103 LYS A CA 1
ATOM 790 C C . LYS A 1 103 ? -2.173 7.948 12.807 1.00 96.06 103 LYS A C 1
ATOM 792 O O . LYS A 1 103 ? -1.966 8.722 11.871 1.00 96.06 103 LYS A O 1
ATOM 797 N N . GLU A 1 104 ? -1.190 7.365 13.487 1.00 96.69 104 GLU A N 1
ATOM 798 C CA . GLU A 1 104 ? 0.223 7.518 13.137 1.00 96.69 104 GLU A CA 1
ATOM 799 C C . GLU A 1 104 ? 0.510 6.952 11.739 1.00 96.69 104 GLU A C 1
ATOM 801 O O . GLU A 1 104 ? 1.097 7.644 10.906 1.00 96.69 104 GLU A O 1
ATOM 806 N N . ALA A 1 105 ? 0.028 5.740 11.446 1.00 96.69 105 ALA A N 1
ATOM 807 C CA . ALA A 1 105 ? 0.178 5.091 10.149 1.00 96.69 105 ALA A CA 1
ATOM 808 C C . ALA A 1 105 ? -0.435 5.933 9.026 1.00 96.69 105 ALA A C 1
ATOM 810 O O . ALA A 1 105 ? 0.214 6.150 8.005 1.00 96.69 105 ALA A O 1
ATOM 811 N N . ARG A 1 106 ? -1.621 6.510 9.255 1.00 95.19 106 ARG A N 1
ATOM 812 C CA . ARG A 1 106 ? -2.252 7.460 8.330 1.00 95.19 106 ARG A CA 1
ATOM 813 C C . ARG A 1 106 ? -1.397 8.695 8.077 1.00 95.19 106 ARG A C 1
ATOM 815 O O . ARG A 1 106 ? -1.260 9.124 6.933 1.00 95.19 106 ARG A O 1
ATOM 822 N N . SER A 1 107 ? -0.817 9.276 9.124 1.00 94.44 107 SER A N 1
ATOM 823 C CA . SER A 1 107 ? 0.090 10.419 8.980 1.00 94.44 107 SER A CA 1
ATOM 824 C C . SER A 1 107 ? 1.345 10.042 8.184 1.00 94.44 107 SER A C 1
ATOM 826 O O . SER A 1 107 ? 1.758 10.797 7.302 1.00 94.44 107 SER A O 1
ATOM 828 N N . ALA A 1 108 ? 1.931 8.871 8.443 1.00 94.69 108 ALA A N 1
ATOM 829 C CA . ALA A 1 108 ? 3.083 8.365 7.700 1.00 94.69 108 ALA A CA 1
ATOM 830 C C . ALA A 1 108 ? 2.747 8.125 6.217 1.00 94.69 108 ALA A C 1
ATOM 832 O O . ALA A 1 108 ? 3.495 8.571 5.345 1.00 94.69 108 ALA A O 1
ATOM 833 N N . ALA A 1 109 ? 1.590 7.530 5.922 1.00 92.88 109 ALA A N 1
ATOM 834 C CA . ALA A 1 109 ? 1.130 7.281 4.557 1.00 92.88 109 ALA A CA 1
ATOM 835 C C . ALA A 1 109 ? 0.946 8.571 3.749 1.00 92.88 109 ALA A C 1
ATOM 837 O O . ALA A 1 109 ? 1.263 8.611 2.564 1.00 92.88 109 ALA A O 1
ATOM 838 N N . LEU A 1 110 ? 0.475 9.642 4.392 1.00 90.50 110 LEU A N 1
ATOM 839 C CA . LEU A 1 110 ? 0.254 10.931 3.735 1.00 90.50 110 LEU A CA 1
ATOM 840 C C . LEU A 1 110 ? 1.525 11.778 3.610 1.00 90.50 110 LEU A C 1
ATOM 842 O O . LEU A 1 110 ? 1.678 12.499 2.631 1.00 90.50 110 LEU A O 1
ATOM 846 N N . LYS A 1 111 ? 2.428 11.726 4.596 1.00 90.44 111 LYS A N 1
ATOM 847 C CA . LYS A 1 111 ? 3.579 12.647 4.670 1.00 90.44 111 LYS A CA 1
ATOM 848 C C . LYS A 1 111 ? 4.904 12.002 4.289 1.00 90.44 111 LYS A C 1
ATOM 850 O O . LYS A 1 111 ? 5.713 12.621 3.608 1.00 90.44 111 LYS A O 1
ATOM 855 N N . GLN A 1 112 ? 5.150 10.778 4.746 1.00 91.44 112 GLN A N 1
ATOM 856 C CA . GLN A 1 112 ? 6.436 10.102 4.570 1.00 91.44 112 GLN A CA 1
ATOM 857 C C . GLN A 1 112 ? 6.448 9.232 3.317 1.00 91.44 112 GLN A C 1
ATOM 859 O O . GLN A 1 112 ? 7.413 9.282 2.556 1.00 91.44 112 GLN A O 1
ATOM 864 N N . ALA A 1 113 ? 5.371 8.485 3.053 1.00 89.81 113 ALA A N 1
ATOM 865 C CA . ALA A 1 113 ? 5.321 7.596 1.897 1.00 89.81 113 ALA A CA 1
ATOM 866 C C . ALA A 1 113 ? 5.576 8.322 0.560 1.00 89.81 113 ALA A C 1
ATOM 868 O O . ALA A 1 113 ? 6.370 7.797 -0.220 1.00 89.81 113 ALA A O 1
ATOM 869 N N . PRO A 1 114 ? 5.044 9.535 0.287 1.00 90.31 114 PRO A N 1
ATOM 870 C CA . PRO A 1 114 ? 5.362 10.254 -0.949 1.00 90.31 114 PRO A CA 1
ATOM 871 C C . PRO A 1 114 ? 6.854 10.571 -1.104 1.00 90.31 114 PRO A C 1
ATOM 873 O O . PRO A 1 114 ? 7.395 10.453 -2.206 1.00 90.31 114 PRO A O 1
ATOM 876 N N . LEU A 1 115 ? 7.535 10.919 -0.005 1.00 90.62 115 LEU A N 1
ATOM 877 C CA . LEU A 1 115 ? 8.972 11.208 0.007 1.00 90.62 115 LEU A CA 1
ATOM 878 C C . LEU A 1 115 ? 9.784 9.941 -0.278 1.00 90.62 115 LEU A C 1
ATOM 880 O O . LEU A 1 115 ? 10.642 9.937 -1.162 1.00 90.62 115 LEU A O 1
ATOM 884 N N . THR A 1 116 ? 9.468 8.842 0.412 1.00 90.31 116 THR A N 1
ATOM 885 C CA . THR A 1 116 ? 10.121 7.546 0.189 1.00 90.31 116 THR A CA 1
ATOM 886 C C . THR A 1 116 ? 9.909 7.058 -1.244 1.00 90.31 116 THR A C 1
ATOM 888 O O . THR A 1 116 ? 10.856 6.632 -1.901 1.00 90.31 116 THR A O 1
ATOM 891 N N . ARG A 1 117 ? 8.685 7.173 -1.769 1.00 90.06 117 ARG A N 1
ATOM 892 C CA . ARG A 1 117 ? 8.339 6.788 -3.145 1.00 90.06 117 ARG A CA 1
ATOM 893 C C . ARG A 1 117 ? 9.054 7.652 -4.179 1.00 90.06 117 ARG A C 1
ATOM 895 O O . ARG A 1 117 ? 9.505 7.134 -5.193 1.00 90.06 117 ARG A O 1
ATOM 902 N N . SER A 1 118 ? 9.235 8.945 -3.908 1.00 90.88 118 SER A N 1
ATOM 903 C CA . SER A 1 118 ? 10.051 9.821 -4.757 1.00 90.88 118 SER A CA 1
ATOM 904 C C . SER A 1 118 ? 11.491 9.310 -4.883 1.00 90.88 118 SER A C 1
ATOM 906 O O . SER A 1 118 ? 11.998 9.154 -5.993 1.00 90.88 118 SER A O 1
ATOM 908 N N . ALA A 1 119 ? 12.123 8.942 -3.763 1.00 89.94 119 ALA A N 1
ATOM 909 C CA . ALA A 1 119 ? 13.465 8.360 -3.775 1.00 89.94 119 ALA A CA 1
ATOM 910 C C . ALA A 1 119 ? 13.522 7.016 -4.531 1.00 89.94 119 ALA A C 1
ATOM 912 O O . ALA A 1 119 ? 14.464 6.773 -5.291 1.00 89.94 119 ALA A O 1
ATOM 913 N N . ILE A 1 120 ? 12.499 6.164 -4.376 1.00 88.75 120 ILE A N 1
ATOM 914 C CA . ILE A 1 120 ? 12.384 4.894 -5.112 1.00 88.75 120 ILE A CA 1
ATOM 915 C C . ILE A 1 120 ? 12.300 5.148 -6.619 1.00 88.75 120 ILE A C 1
ATOM 917 O O . ILE A 1 120 ? 13.058 4.535 -7.372 1.00 88.75 120 ILE A O 1
ATOM 921 N N . ARG A 1 121 ? 11.452 6.082 -7.070 1.00 91.25 121 ARG A N 1
ATOM 922 C CA . ARG A 1 121 ? 11.335 6.436 -8.493 1.00 91.25 121 ARG A CA 1
ATOM 923 C C . ARG A 1 121 ? 12.665 6.916 -9.070 1.00 91.25 121 ARG A C 1
ATOM 925 O O . ARG A 1 121 ? 13.084 6.412 -10.108 1.00 91.25 121 ARG A O 1
ATOM 932 N N . THR A 1 122 ? 13.379 7.801 -8.375 1.00 92.12 122 THR A N 1
ATOM 933 C CA . THR A 1 122 ? 14.715 8.261 -8.800 1.00 92.12 122 THR A CA 1
ATOM 934 C C . THR A 1 122 ? 15.709 7.100 -8.922 1.00 92.12 122 THR A C 1
ATOM 936 O O . THR A 1 122 ? 16.469 7.014 -9.893 1.00 92.12 122 THR A O 1
ATOM 939 N N . SER A 1 123 ? 15.679 6.161 -7.971 1.00 89.81 123 SER A N 1
ATOM 940 C CA . SER A 1 123 ? 16.510 4.954 -8.021 1.00 89.81 123 SER A CA 1
ATOM 941 C C . SER A 1 123 ? 16.150 4.060 -9.212 1.00 89.81 123 SER A C 1
ATOM 943 O O . SER A 1 123 ? 17.045 3.591 -9.917 1.00 89.81 123 SER A O 1
ATOM 945 N N . LEU A 1 124 ? 14.856 3.853 -9.476 1.00 89.88 124 LEU A N 1
ATOM 946 C CA . LEU A 1 124 ? 14.372 3.041 -10.594 1.00 89.88 124 LEU A CA 1
ATOM 947 C C . LEU A 1 124 ? 14.758 3.638 -11.944 1.00 89.88 124 LEU A C 1
ATOM 949 O O . LEU A 1 124 ? 15.293 2.910 -12.773 1.00 89.88 124 LEU A O 1
ATOM 953 N N . VAL A 1 125 ? 14.581 4.948 -12.141 1.00 92.44 125 VAL A N 1
ATOM 954 C CA . VAL A 1 125 ? 15.011 5.648 -13.365 1.00 92.44 125 VAL A CA 1
ATOM 955 C C . VAL A 1 125 ? 16.504 5.432 -13.610 1.00 92.44 125 VAL A C 1
ATOM 957 O O . VAL A 1 125 ? 16.908 5.052 -14.706 1.00 92.44 125 VAL A O 1
ATOM 960 N N . THR A 1 126 ? 17.325 5.580 -12.567 1.00 91.75 126 THR A N 1
ATOM 961 C CA . THR A 1 126 ? 18.776 5.364 -12.662 1.00 91.75 126 THR A CA 1
ATOM 962 C C . THR A 1 126 ? 19.117 3.917 -13.034 1.00 91.75 126 THR A C 1
ATOM 964 O O . THR A 1 126 ? 19.979 3.674 -13.879 1.00 91.75 126 THR A O 1
ATOM 967 N N . LYS A 1 127 ? 18.450 2.936 -12.413 1.00 88.50 127 LYS A N 1
ATOM 968 C CA . LYS A 1 127 ? 18.670 1.507 -12.688 1.00 88.50 127 LYS A CA 1
ATOM 969 C C . LYS A 1 127 ? 18.223 1.122 -14.099 1.00 88.50 127 LYS A C 1
ATOM 971 O O . LYS A 1 127 ? 18.955 0.408 -14.780 1.00 88.50 127 LYS A O 1
ATOM 976 N N . LEU A 1 128 ? 17.070 1.617 -14.544 1.00 89.88 128 LEU A N 1
ATOM 977 C CA . LEU A 1 128 ? 16.542 1.381 -15.887 1.00 89.88 128 LEU A CA 1
ATOM 978 C C . LEU A 1 128 ? 17.443 1.995 -16.960 1.00 89.88 128 LEU A C 1
ATOM 980 O O . LEU A 1 128 ? 17.772 1.303 -17.918 1.00 89.88 128 LEU A O 1
ATOM 984 N N . ALA A 1 129 ? 17.922 3.228 -16.770 1.00 91.12 129 ALA A N 1
ATOM 985 C CA . ALA A 1 129 ? 18.853 3.868 -17.701 1.00 91.12 129 ALA A CA 1
ATOM 986 C C . ALA A 1 129 ? 20.163 3.073 -17.841 1.00 91.12 129 ALA A C 1
ATOM 988 O O . ALA A 1 129 ? 20.621 2.810 -18.950 1.00 91.12 129 ALA A O 1
ATOM 989 N N . ARG A 1 130 ? 20.737 2.610 -16.720 1.00 89.44 130 ARG A N 1
ATOM 990 C CA . ARG A 1 130 ? 21.939 1.756 -16.740 1.00 89.44 130 ARG A CA 1
ATOM 991 C C . ARG A 1 130 ? 21.698 0.435 -17.464 1.00 89.44 130 ARG A C 1
ATOM 993 O O . ARG A 1 130 ? 22.555 -0.007 -18.225 1.00 89.44 130 ARG A O 1
ATOM 1000 N N . LEU A 1 131 ? 20.550 -0.197 -17.223 1.00 87.44 131 LEU A N 1
ATOM 1001 C CA . LEU A 1 131 ? 20.200 -1.450 -17.884 1.00 87.44 131 LEU A CA 1
ATOM 1002 C C . LEU A 1 131 ? 19.979 -1.244 -19.387 1.00 87.44 131 LEU A C 1
ATOM 1004 O O . LEU A 1 131 ? 20.433 -2.064 -20.177 1.00 87.44 131 LEU A O 1
ATOM 1008 N N . GLN A 1 132 ? 19.348 -0.137 -19.785 1.00 90.69 132 GLN A N 1
ATOM 1009 C CA . GLN A 1 132 ? 19.177 0.236 -21.186 1.00 90.69 132 GLN A CA 1
ATOM 1010 C C . GLN A 1 132 ? 20.530 0.385 -21.888 1.00 90.69 132 GLN A C 1
ATOM 1012 O O . GLN A 1 132 ? 20.740 -0.263 -22.909 1.00 90.69 132 GLN A O 1
ATOM 1017 N N . SER A 1 133 ? 21.460 1.171 -21.331 1.00 90.56 133 SER A N 1
ATOM 1018 C CA . SER A 1 133 ? 22.812 1.317 -21.890 1.00 90.56 133 SER A CA 1
ATOM 1019 C C . SER A 1 133 ? 23.515 -0.034 -22.027 1.00 90.56 133 SER A C 1
ATOM 1021 O O . SER A 1 133 ? 23.987 -0.379 -23.103 1.00 90.56 133 SER A O 1
ATOM 1023 N N . PHE A 1 134 ? 23.483 -0.856 -20.974 1.00 88.38 134 PHE A N 1
ATOM 1024 C CA . PHE A 1 134 ? 24.094 -2.186 -20.987 1.00 88.38 134 PHE A CA 1
ATOM 1025 C C . PHE A 1 134 ? 23.5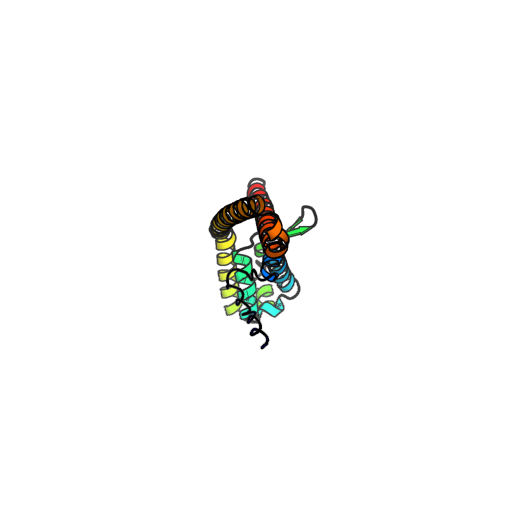24 -3.108 -22.079 1.00 88.38 134 PHE A C 1
ATOM 1027 O O . PHE A 1 134 ? 24.265 -3.862 -22.712 1.00 88.38 134 PHE A O 1
ATOM 1034 N N . LEU A 1 135 ? 22.207 -3.071 -22.300 1.00 88.19 135 LEU A N 1
ATOM 1035 C CA . LEU A 1 135 ? 21.551 -3.884 -23.325 1.00 88.19 135 LEU A CA 1
ATOM 1036 C C . LEU A 1 135 ? 21.839 -3.380 -24.745 1.00 88.19 135 LEU A C 1
ATOM 1038 O O . LEU A 1 135 ? 21.935 -4.204 -25.652 1.00 88.19 135 LEU A O 1
ATOM 1042 N N . LEU A 1 136 ? 22.009 -2.069 -24.936 1.00 90.62 136 LEU A N 1
ATOM 1043 C CA . LEU A 1 136 ? 22.425 -1.494 -26.219 1.00 90.62 136 LEU A CA 1
ATOM 1044 C C . LEU A 1 136 ? 23.875 -1.866 -26.558 1.00 90.62 136 LEU A C 1
ATOM 1046 O O . LEU A 1 136 ? 24.152 -2.249 -27.693 1.00 90.62 136 LEU A O 1
ATOM 1050 N N . ASP A 1 137 ? 24.771 -1.844 -25.569 1.00 91.75 137 ASP A N 1
ATOM 1051 C CA . ASP A 1 137 ? 26.184 -2.201 -25.751 1.00 91.75 137 ASP A CA 1
ATOM 1052 C C . ASP A 1 137 ? 26.391 -3.709 -25.970 1.00 91.75 137 ASP A C 1
ATOM 1054 O O . ASP A 1 137 ? 27.376 -4.150 -26.564 1.00 91.75 137 ASP A O 1
ATOM 1058 N N . SER A 1 138 ? 25.502 -4.547 -25.434 1.00 89.12 138 SER A N 1
ATOM 1059 C CA . SER A 1 138 ? 25.653 -6.005 -25.453 1.00 89.12 138 SER A CA 1
ATOM 1060 C C . SER A 1 138 ? 24.302 -6.733 -25.483 1.00 89.12 138 SER A C 1
ATOM 1062 O O . SER A 1 138 ? 23.953 -7.440 -24.530 1.00 89.12 138 SER A O 1
ATOM 1064 N N . PRO A 1 139 ? 23.561 -6.674 -26.608 1.00 86.81 139 PRO A N 1
ATOM 1065 C CA . PRO A 1 139 ? 22.202 -7.220 -26.706 1.00 86.81 139 PRO A CA 1
ATOM 1066 C C . PRO A 1 139 ? 22.140 -8.736 -26.486 1.00 86.81 139 PRO A C 1
ATOM 1068 O O . PRO A 1 139 ? 21.149 -9.264 -25.988 1.00 86.81 139 PRO A O 1
ATOM 1071 N N . ARG A 1 140 ? 23.235 -9.456 -26.765 1.00 89.00 140 ARG A N 1
ATOM 1072 C CA . ARG A 1 140 ? 23.343 -10.910 -26.538 1.00 89.00 140 ARG A CA 1
ATOM 1073 C C . ARG A 1 140 ? 23.205 -11.310 -25.064 1.00 89.00 140 ARG A C 1
ATOM 1075 O O . ARG A 1 140 ? 22.920 -12.465 -24.774 1.00 89.00 140 ARG A O 1
ATOM 1082 N N . ARG A 1 141 ? 23.404 -10.372 -24.131 1.00 83.94 141 ARG A N 1
ATOM 1083 C CA . ARG A 1 141 ? 23.289 -10.608 -22.683 1.00 83.94 141 ARG A CA 1
ATOM 1084 C C . ARG A 1 141 ? 21.859 -10.444 -22.159 1.00 83.94 141 ARG A C 1
ATOM 1086 O O . ARG A 1 141 ? 21.640 -10.641 -20.965 1.00 83.94 141 ARG A O 1
ATOM 1093 N N . LEU A 1 142 ? 20.894 -10.130 -23.030 1.00 83.44 142 LEU A N 1
ATOM 1094 C CA . LEU A 1 142 ? 19.491 -9.945 -22.659 1.00 83.44 142 LEU A CA 1
ATOM 1095 C C . LEU A 1 142 ? 18.916 -11.172 -21.948 1.00 83.44 142 LEU A C 1
ATOM 1097 O O . LEU A 1 142 ? 18.334 -11.017 -20.882 1.00 83.44 142 LEU A O 1
ATOM 1101 N N . CYS A 1 143 ? 19.125 -12.381 -22.478 1.00 83.38 143 CYS A N 1
ATOM 1102 C CA . CYS A 1 143 ? 18.555 -13.601 -21.895 1.00 83.38 143 CYS A CA 1
ATOM 1103 C C . CYS A 1 143 ? 18.994 -13.813 -20.438 1.00 83.38 143 CYS A C 1
ATOM 1105 O O . CYS A 1 143 ? 18.167 -14.128 -19.589 1.00 83.38 143 CYS A O 1
ATOM 1107 N N . ALA A 1 144 ? 20.269 -13.562 -20.127 1.00 84.00 144 ALA A N 1
ATOM 1108 C CA . ALA A 1 144 ? 20.798 -13.697 -18.769 1.00 84.00 144 ALA A CA 1
ATOM 1109 C C . ALA A 1 144 ? 20.272 -12.615 -17.807 1.00 84.00 144 ALA A C 1
ATOM 1111 O O . ALA A 1 144 ? 20.226 -12.825 -16.600 1.00 84.00 144 ALA A O 1
ATOM 1112 N N . LYS A 1 145 ? 19.880 -11.445 -18.327 1.00 82.19 145 LYS A N 1
ATOM 1113 C CA . LYS A 1 145 ? 19.382 -10.312 -17.529 1.00 82.19 145 LYS A CA 1
ATOM 1114 C C . LYS A 1 145 ? 17.868 -10.122 -17.610 1.00 82.19 145 LYS A C 1
ATOM 1116 O O . LYS A 1 145 ? 17.343 -9.193 -16.998 1.00 82.19 145 LYS A O 1
ATOM 1121 N N . LEU A 1 146 ? 17.161 -11.011 -18.303 1.00 83.56 146 LEU A N 1
ATOM 1122 C CA . LEU A 1 146 ? 15.718 -10.934 -18.490 1.00 83.56 146 LEU A CA 1
ATOM 1123 C C . LEU A 1 146 ? 14.940 -10.914 -17.160 1.00 83.56 146 LEU A C 1
ATOM 1125 O O . LEU A 1 146 ? 14.067 -10.057 -17.033 1.00 83.56 146 LEU A O 1
ATOM 1129 N N . PRO A 1 147 ? 15.266 -11.735 -16.137 1.00 82.94 147 PRO A N 1
ATOM 1130 C CA . PRO A 1 147 ? 14.558 -11.678 -14.855 1.00 82.94 147 PRO A CA 1
ATOM 1131 C C . PRO A 1 147 ? 14.677 -10.310 -14.174 1.00 82.94 147 PRO A C 1
ATOM 1133 O O . PRO A 1 147 ? 13.693 -9.760 -13.686 1.00 82.94 147 PRO A O 1
ATOM 1136 N N . VAL A 1 148 ? 15.875 -9.719 -14.210 1.00 83.56 148 VAL A N 1
ATOM 1137 C CA . VAL A 1 148 ? 16.144 -8.390 -13.644 1.00 83.56 148 VAL A CA 1
ATOM 1138 C C . VAL A 1 148 ? 15.384 -7.309 -14.407 1.00 83.56 148 VAL A C 1
ATOM 1140 O O . VAL A 1 148 ? 14.800 -6.421 -13.788 1.00 83.56 148 VAL A O 1
ATOM 1143 N N . LEU A 1 149 ? 15.355 -7.390 -15.741 1.00 84.88 149 LEU A N 1
ATOM 1144 C CA . LEU A 1 149 ? 14.586 -6.468 -16.575 1.00 84.88 149 LEU A CA 1
ATOM 1145 C C . LEU A 1 149 ? 13.095 -6.530 -16.226 1.00 84.88 149 LEU A C 1
ATOM 1147 O O . LEU A 1 149 ? 12.492 -5.495 -15.959 1.00 84.88 149 LEU A O 1
ATOM 1151 N N . VAL A 1 150 ? 12.517 -7.733 -16.170 1.00 85.69 150 VAL A N 1
ATOM 1152 C CA . VAL A 1 150 ? 11.101 -7.928 -15.822 1.00 85.69 150 VAL A CA 1
ATOM 1153 C C . VAL A 1 150 ? 10.803 -7.401 -14.419 1.00 85.69 150 VAL A C 1
ATOM 1155 O O . VAL A 1 150 ? 9.818 -6.688 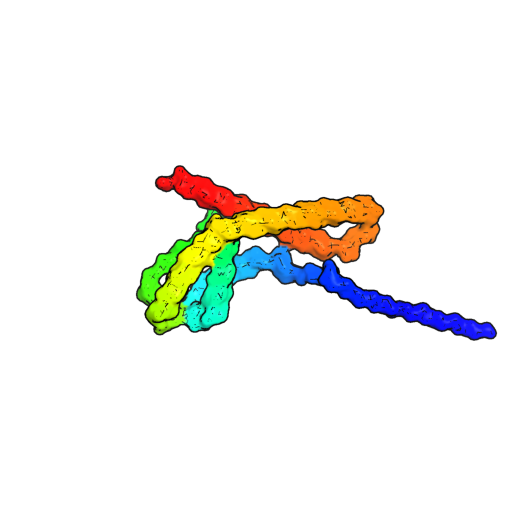-14.240 1.00 85.69 150 VAL A O 1
ATOM 1158 N N . ALA A 1 151 ? 11.663 -7.676 -13.437 1.00 83.56 151 ALA A N 1
ATOM 1159 C CA . ALA A 1 151 ? 11.484 -7.185 -12.074 1.00 83.56 151 ALA A CA 1
ATOM 1160 C C . ALA A 1 151 ? 11.538 -5.650 -11.991 1.00 83.56 151 ALA A C 1
ATOM 1162 O O . ALA A 1 151 ? 10.715 -5.040 -11.309 1.00 83.56 151 ALA A O 1
ATOM 1163 N N . LEU A 1 152 ? 12.463 -5.004 -12.711 1.00 86.19 152 LEU A N 1
ATOM 1164 C CA . LEU A 1 152 ? 12.547 -3.541 -12.762 1.00 86.19 152 LEU A CA 1
ATOM 1165 C C . LEU A 1 152 ? 11.341 -2.916 -13.465 1.00 86.19 152 LEU A C 1
ATOM 1167 O O . LEU A 1 152 ? 10.836 -1.898 -12.996 1.00 86.19 152 LEU A O 1
ATOM 1171 N N . LEU A 1 153 ? 10.862 -3.524 -14.553 1.00 88.56 153 LEU A N 1
ATOM 1172 C CA . LEU A 1 153 ? 9.653 -3.075 -15.245 1.00 88.56 153 LEU A CA 1
ATOM 1173 C C . LEU A 1 153 ? 8.417 -3.217 -14.351 1.00 88.56 153 LEU A C 1
ATOM 1175 O O . LEU A 1 153 ? 7.623 -2.285 -14.270 1.00 88.56 153 LEU A O 1
ATOM 1179 N N . ARG A 1 154 ? 8.289 -4.328 -13.618 1.00 86.75 154 ARG A N 1
ATOM 1180 C CA . ARG A 1 154 ? 7.212 -4.531 -12.637 1.00 86.75 154 ARG A CA 1
ATOM 1181 C C . ARG A 1 154 ? 7.275 -3.528 -11.491 1.00 86.75 154 ARG A C 1
ATOM 1183 O O . ARG A 1 154 ? 6.254 -2.953 -11.133 1.00 86.75 154 ARG A O 1
ATOM 1190 N N . ALA A 1 155 ? 8.464 -3.262 -10.955 1.00 85.94 155 ALA A N 1
ATOM 1191 C CA . ALA A 1 155 ? 8.644 -2.244 -9.925 1.00 85.94 155 ALA A CA 1
ATOM 1192 C C . ALA A 1 155 ? 8.283 -0.840 -10.440 1.00 85.94 155 ALA A C 1
ATOM 1194 O O . ALA A 1 155 ? 7.629 -0.077 -9.733 1.00 85.94 155 ALA A O 1
ATOM 1195 N N . ALA A 1 156 ? 8.666 -0.5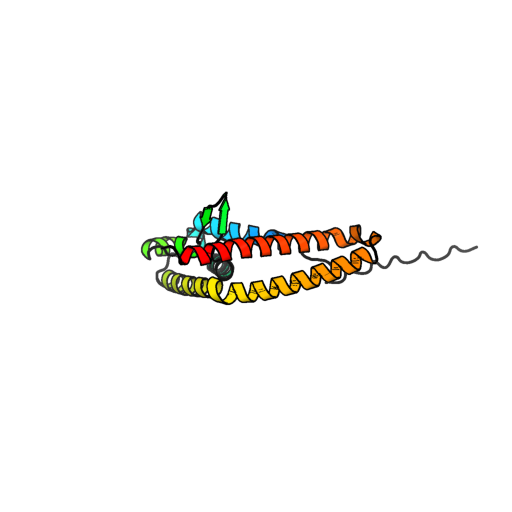05 -11.676 1.00 89.19 156 ALA A N 1
ATOM 1196 C CA . ALA A 1 156 ? 8.307 0.764 -12.303 1.00 89.19 156 ALA A CA 1
ATOM 1197 C C . ALA A 1 156 ? 6.797 0.884 -12.535 1.00 89.19 156 ALA A C 1
ATOM 1199 O O . ALA A 1 156 ? 6.218 1.913 -12.197 1.00 89.19 156 ALA A O 1
ATOM 1200 N N . GLN A 1 157 ? 6.155 -0.172 -13.039 1.00 89.69 157 GLN A N 1
ATOM 1201 C CA . GLN A 1 157 ? 4.703 -0.232 -13.191 1.00 89.69 157 GLN A CA 1
ATOM 1202 C C . GLN A 1 157 ? 3.998 0.007 -11.849 1.00 89.69 157 GLN A C 1
ATOM 1204 O O . GLN A 1 157 ? 3.160 0.898 -11.757 1.00 89.69 157 GLN A O 1
ATOM 1209 N N . ALA A 1 158 ? 4.393 -0.711 -10.794 1.00 86.56 158 ALA A N 1
ATOM 1210 C CA . ALA A 1 158 ? 3.796 -0.567 -9.467 1.00 86.56 158 ALA A CA 1
ATOM 1211 C C . ALA A 1 158 ? 3.970 0.849 -8.882 1.00 86.56 158 ALA A C 1
ATOM 1213 O O . ALA A 1 158 ? 3.091 1.349 -8.180 1.00 86.56 158 ALA A O 1
ATOM 1214 N N . GLU A 1 159 ? 5.095 1.516 -9.155 1.00 89.44 159 GLU A N 1
ATOM 1215 C CA . GLU A 1 159 ? 5.312 2.910 -8.748 1.00 89.44 159 GLU A CA 1
ATOM 1216 C C . GLU A 1 159 ? 4.450 3.903 -9.535 1.00 89.44 159 GLU A C 1
ATOM 1218 O O . GLU A 1 159 ? 3.960 4.872 -8.952 1.00 89.44 159 GLU A O 1
ATOM 1223 N N . ILE A 1 160 ? 4.248 3.669 -10.835 1.00 90.19 160 ILE A N 1
ATOM 1224 C CA . ILE A 1 160 ? 3.360 4.486 -11.674 1.00 90.19 160 ILE A CA 1
ATOM 1225 C C . ILE A 1 160 ? 1.916 4.340 -11.190 1.00 90.19 160 ILE A C 1
ATOM 1227 O O . ILE A 1 160 ? 1.272 5.347 -10.909 1.00 90.19 160 ILE A O 1
ATOM 1231 N N . GLU A 1 161 ? 1.435 3.106 -11.025 1.00 87.75 161 GLU A N 1
ATOM 1232 C CA . GLU A 1 161 ? 0.088 2.814 -10.518 1.00 87.75 161 GLU A CA 1
ATOM 1233 C C . GLU A 1 161 ? -0.143 3.458 -9.148 1.00 87.75 161 GLU A C 1
ATOM 1235 O O . GLU A 1 161 ? -1.156 4.123 -8.926 1.00 87.75 161 GLU A O 1
ATOM 1240 N N . TRP A 1 162 ? 0.829 3.330 -8.238 1.00 88.25 162 TRP A N 1
ATOM 1241 C CA . TRP A 1 162 ? 0.755 3.978 -6.933 1.00 88.25 162 TRP A CA 1
ATOM 1242 C C . TRP A 1 162 ? 0.659 5.503 -7.063 1.00 88.25 162 TRP A C 1
ATOM 1244 O O . TRP A 1 162 ? -0.169 6.116 -6.389 1.00 88.25 162 TRP A O 1
ATOM 1254 N N . TRP A 1 163 ? 1.483 6.119 -7.915 1.00 89.44 163 TRP A N 1
ATOM 1255 C CA . TRP A 1 163 ? 1.515 7.572 -8.088 1.00 89.44 163 TRP A CA 1
ATOM 1256 C C . TRP A 1 163 ? 0.212 8.121 -8.674 1.00 89.44 163 TRP A C 1
ATOM 1258 O O . TRP A 1 163 ? -0.322 9.085 -8.125 1.00 89.44 163 TRP A O 1
ATOM 1268 N N . VAL A 1 164 ? -0.323 7.492 -9.727 1.00 87.88 164 VAL A N 1
ATOM 1269 C CA . VAL A 1 164 ? -1.607 7.879 -10.339 1.00 87.88 164 VAL A CA 1
ATOM 1270 C C . VAL A 1 164 ? -2.713 7.835 -9.286 1.00 87.88 164 VAL A C 1
ATOM 1272 O O . VAL A 1 164 ? -3.350 8.846 -9.006 1.00 87.88 164 VAL A O 1
ATOM 1275 N N . LEU A 1 165 ? -2.838 6.706 -8.586 1.00 86.31 165 LEU A N 1
ATOM 1276 C CA . LEU A 1 165 ? -3.881 6.513 -7.582 1.00 86.31 165 LEU A CA 1
ATOM 1277 C C . LEU A 1 165 ? -3.819 7.547 -6.444 1.00 86.31 165 LEU A C 1
ATOM 1279 O O . LEU A 1 165 ? -4.848 8.013 -5.956 1.00 86.31 165 LEU A O 1
ATOM 1283 N N . HIS A 1 166 ? -2.615 7.904 -5.988 1.00 84.75 166 HIS A N 1
ATOM 1284 C CA . HIS A 1 166 ? -2.447 8.796 -4.837 1.00 84.75 166 HIS A CA 1
ATOM 1285 C C . HIS A 1 166 ? -2.518 10.284 -5.210 1.00 84.75 166 HIS A C 1
ATOM 1287 O O . HIS A 1 166 ? -2.868 11.100 -4.355 1.00 84.75 166 HIS A O 1
ATOM 1293 N N . THR A 1 167 ? -2.222 10.650 -6.459 1.00 82.81 167 THR A N 1
ATOM 1294 C CA . THR A 1 167 ? -2.395 12.027 -6.951 1.00 82.81 167 THR A CA 1
ATOM 1295 C C . THR A 1 167 ? -3.868 12.331 -7.208 1.00 82.81 167 THR A C 1
ATOM 1297 O O . THR A 1 167 ? -4.390 13.288 -6.639 1.00 82.81 167 THR A O 1
ATOM 1300 N N . GLU A 1 168 ? -4.579 11.446 -7.908 1.00 76.88 168 GLU A N 1
ATOM 1301 C CA . GLU A 1 168 ? -6.025 11.573 -8.140 1.00 76.88 168 GLU A CA 1
ATOM 1302 C C . GLU A 1 168 ? -6.822 11.615 -6.827 1.00 76.88 168 GLU A C 1
ATOM 1304 O O . GLU A 1 168 ? -7.729 12.433 -6.647 1.00 76.88 168 GLU A O 1
ATOM 1309 N N . ALA A 1 169 ? -6.451 10.777 -5.854 1.00 69.00 169 ALA A N 1
ATOM 1310 C CA . ALA A 1 169 ? -7.099 10.775 -4.548 1.00 69.00 169 ALA A CA 1
ATOM 1311 C C . ALA A 1 169 ? -6.838 12.050 -3.727 1.00 69.00 169 ALA A C 1
ATOM 1313 O O . ALA A 1 169 ? -7.678 12.418 -2.899 1.00 69.00 169 ALA A O 1
ATOM 1314 N N . SER A 1 170 ? -5.698 12.713 -3.944 1.00 65.06 170 SER A N 1
ATOM 1315 C CA . SER A 1 170 ? -5.367 13.988 -3.297 1.00 65.06 170 SER A CA 1
ATOM 1316 C C . SER A 1 170 ? -6.170 15.140 -3.908 1.00 65.06 170 SER A C 1
ATOM 1318 O O . SER A 1 170 ? -6.720 15.958 -3.170 1.00 65.06 170 SER A O 1
ATOM 1320 N N . ASP A 1 171 ? -6.339 15.147 -5.233 1.00 58.59 171 ASP A N 1
ATOM 1321 C CA . ASP A 1 171 ? -7.130 16.157 -5.948 1.00 58.59 171 ASP A CA 1
ATOM 1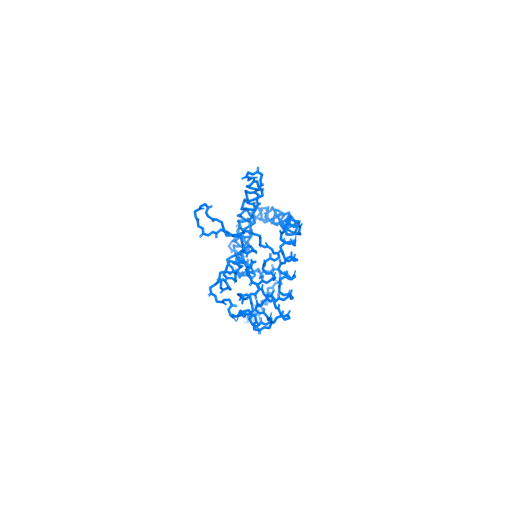322 C C . ASP A 1 171 ? -8.634 16.035 -5.654 1.00 58.59 171 ASP A C 1
ATOM 1324 O O . ASP A 1 171 ? -9.347 17.036 -5.542 1.00 58.59 171 ASP A O 1
ATOM 1328 N N . GLY A 1 172 ? -9.127 14.817 -5.409 1.00 52.06 172 GLY A N 1
ATOM 1329 C CA . GLY A 1 172 ? -10.499 14.570 -4.954 1.00 52.06 172 GLY A CA 1
ATOM 1330 C C . GLY A 1 172 ? -10.831 15.136 -3.563 1.00 52.06 172 GLY A C 1
ATOM 1331 O O . GLY A 1 172 ? -12.005 15.211 -3.204 1.00 52.06 172 GLY A O 1
ATOM 1332 N N . SER A 1 173 ? -9.837 15.560 -2.770 1.00 44.78 173 SER A N 1
ATOM 1333 C CA . SER A 1 173 ? -10.058 16.251 -1.488 1.00 44.78 173 SER A CA 1
ATOM 1334 C C . SER A 1 173 ? -10.375 17.746 -1.645 1.00 44.78 173 SER A C 1
ATOM 1336 O O . SER A 1 173 ? -10.795 18.364 -0.670 1.00 44.78 173 SER A O 1
ATOM 1338 N N . LEU A 1 174 ? -10.194 18.329 -2.837 1.00 37.91 174 LEU A N 1
ATOM 1339 C CA . LEU A 1 174 ? -10.540 19.727 -3.147 1.00 37.91 174 LEU A CA 1
ATOM 1340 C C . LEU A 1 174 ? -11.986 19.894 -3.651 1.00 37.91 174 LEU A C 1
ATOM 1342 O O . LEU A 1 174 ? -12.411 21.006 -3.954 1.00 37.91 174 LEU A O 1
ATOM 1346 N N . LYS A 1 175 ? -12.749 18.798 -3.744 1.00 34.25 175 LYS A N 1
ATOM 1347 C CA . LYS A 1 175 ? -14.159 18.794 -4.155 1.00 34.25 175 LYS A CA 1
ATOM 1348 C C . LYS A 1 175 ? -15.025 18.057 -3.129 1.00 34.25 175 LYS A C 1
ATOM 1350 O O . LYS A 1 175 ? -15.590 17.010 -3.435 1.00 34.25 175 LYS A O 1
ATOM 1355 N N . LYS A 1 176 ? -15.113 18.591 -1.912 1.00 34.62 176 LYS A N 1
ATOM 1356 C CA . LYS A 1 176 ? -16.236 18.369 -0.991 1.00 34.62 176 LYS A CA 1
ATOM 1357 C C . LYS A 1 176 ? -16.525 19.648 -0.228 1.00 34.62 176 LYS A C 1
ATOM 1359 O O . LYS A 1 176 ? -15.542 20.272 0.223 1.00 34.62 176 LYS A O 1
#

Sequence (176 aa):
TAPAPAASTAEVPPSLSEQIDPVLAHLGELRVWVVYGFLICPDQLRHKEASELLLGVLRHVHVLHVGGADVLRPHAELDVDTKTLARWLGDKNEVKKFQAALKEARSAALKQAPLTRSAIRTSLVTKLARLQSFLLDSPRRLCAKLPVLVALLRAAQAEIEWWVLHTEASDGSLKK

Radius of gyration: 22.7 Å; chains: 1; bounding box: 68×59×53 Å

InterPro domains:
  IPR019137 Nck-associated protein 1 [PF09735] (14-169)
  IPR019137 Nck-associated protein 1 [PTHR12093] (15-169)

pLDDT: mean 82.96, std 16.79, range [34.25, 97.12]

Secondary structure (DSSP, 8-state):
-PPPPP-----PPPPTTS---GGGGGHHHHHHHHHHHHHH-GGGGGSHHHHHHHHHHHTT-S-EEEETTEEE-HHHHT---HHHHHHHHSSHHHHHHHHHHHHHHHHHHHHTHHHHHHHHHHHHHHHHHHHHHHHHH-GGGHHHHHHHHHHHHHHHHHHHHHHHHHHHHHHGGG--

Organism: Chrysotila carterae (NCBI:txid13221)